Protein AF-A0A7H0F1N0-F1 (afdb_monomer_lite)

Structure (mmCIF, N/CA/C/O backbone):
data_AF-A0A7H0F1N0-F1
#
_entry.id   AF-A0A7H0F1N0-F1
#
loop_
_atom_site.group_PDB
_atom_site.id
_atom_site.type_symbol
_atom_site.label_atom_id
_atom_site.label_alt_id
_atom_site.label_comp_id
_atom_site.label_asym_id
_atom_site.label_entity_id
_atom_site.label_seq_id
_atom_site.pdbx_PDB_ins_code
_atom_site.Cartn_x
_atom_site.Cartn_y
_atom_site.Cartn_z
_atom_site.occupancy
_atom_site.B_iso_or_equiv
_atom_site.auth_seq_id
_atom_site.auth_comp_id
_atom_site.auth_asym_id
_atom_site.auth_atom_id
_atom_site.pdbx_PDB_model_num
ATOM 1 N N . MET A 1 1 ? -12.593 13.918 9.326 1.00 46.00 1 MET A N 1
ATOM 2 C CA . MET A 1 1 ? -11.662 14.029 10.467 1.00 46.00 1 MET A CA 1
ATOM 3 C C . MET A 1 1 ? -10.445 13.186 10.138 1.00 46.00 1 MET A C 1
ATOM 5 O O . MET A 1 1 ? -10.619 12.028 9.787 1.00 46.00 1 MET A O 1
ATOM 9 N N . THR A 1 2 ? -9.244 13.755 10.152 1.00 58.94 2 THR A N 1
ATOM 10 C CA . THR A 1 2 ? -7.994 13.014 9.923 1.00 58.94 2 THR A CA 1
ATOM 11 C C . THR A 1 2 ? -7.577 12.371 11.243 1.00 58.94 2 THR A C 1
ATOM 13 O O . THR A 1 2 ? -7.152 13.069 12.160 1.00 58.94 2 THR A O 1
ATOM 16 N N . HIS A 1 3 ? -7.767 11.057 11.384 1.00 74.81 3 HIS A N 1
ATOM 17 C CA . HIS A 1 3 ? -7.286 10.328 12.561 1.00 74.81 3 HIS A CA 1
ATOM 18 C C . HIS A 1 3 ? -5.766 10.130 12.488 1.00 74.81 3 HIS A C 1
ATOM 20 O O . HIS A 1 3 ? -5.192 10.091 11.398 1.00 74.81 3 HIS A O 1
ATOM 26 N N . SER A 1 4 ? -5.115 10.003 13.646 1.00 84.44 4 SER A N 1
ATOM 27 C CA . SER A 1 4 ? -3.678 9.733 13.710 1.00 84.44 4 SER A CA 1
ATOM 28 C C . SER A 1 4 ? -3.353 8.317 13.223 1.00 84.44 4 SER A C 1
ATOM 30 O O . SER A 1 4 ? -4.147 7.388 13.364 1.00 84.44 4 SER A O 1
ATOM 32 N N . THR A 1 5 ? -2.153 8.120 12.685 1.00 86.00 5 THR A N 1
ATOM 33 C CA . THR A 1 5 ? -1.690 6.812 12.196 1.00 86.00 5 THR A CA 1
ATOM 34 C C . THR A 1 5 ? -1.680 5.751 13.311 1.00 86.00 5 THR A C 1
ATOM 36 O O . THR A 1 5 ? -2.073 4.608 13.086 1.00 86.00 5 THR A O 1
ATOM 39 N N . GLU A 1 6 ? -1.360 6.139 14.552 1.00 89.25 6 GLU A N 1
ATOM 40 C CA . GLU A 1 6 ? -1.408 5.259 15.736 1.00 89.25 6 GLU A CA 1
ATOM 41 C C . GLU A 1 6 ? -2.823 4.748 16.067 1.00 89.25 6 GLU A C 1
ATOM 43 O O . GLU A 1 6 ? -2.995 3.612 16.520 1.00 89.25 6 GLU A O 1
ATOM 48 N N . TYR A 1 7 ? -3.858 5.546 15.791 1.00 92.50 7 TYR A N 1
ATOM 49 C CA . TYR A 1 7 ? -5.246 5.111 15.951 1.00 92.50 7 TYR A CA 1
ATOM 50 C C . TYR A 1 7 ? -5.580 3.961 14.990 1.00 92.50 7 TYR A C 1
ATOM 52 O O . TYR A 1 7 ? -6.119 2.934 15.406 1.00 92.50 7 TYR A O 1
ATOM 60 N N . TYR A 1 8 ? -5.184 4.078 13.720 1.00 93.44 8 TYR A N 1
ATOM 61 C CA . TYR A 1 8 ? -5.388 3.013 12.737 1.00 93.44 8 TYR A CA 1
ATOM 62 C C . TYR A 1 8 ? -4.565 1.761 13.048 1.00 93.44 8 TYR A C 1
ATOM 64 O O . TYR A 1 8 ? -5.081 0.651 12.933 1.00 93.44 8 TYR A O 1
ATOM 72 N N . LYS A 1 9 ? -3.328 1.922 13.529 1.00 94.62 9 LYS A N 1
ATOM 73 C CA . LYS A 1 9 ? -2.482 0.811 13.990 1.00 94.6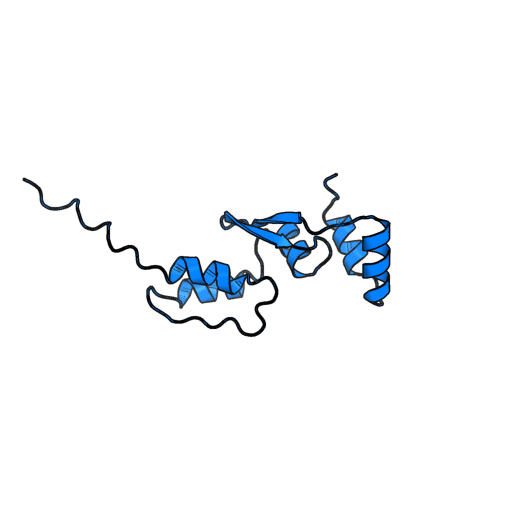2 9 LYS A CA 1
ATOM 74 C C . LYS A 1 9 ? -3.145 0.004 15.104 1.00 94.62 9 LYS A C 1
ATOM 76 O O . LYS A 1 9 ? -3.139 -1.225 15.070 1.00 94.62 9 LYS A O 1
ATOM 81 N N . THR A 1 10 ? -3.743 0.701 16.070 1.00 94.50 10 THR A N 1
ATOM 82 C CA . THR A 1 10 ? -4.443 0.081 17.202 1.00 94.50 10 THR A CA 1
ATOM 83 C C . THR A 1 10 ? -5.666 -0.705 16.737 1.00 94.50 10 THR A C 1
ATOM 85 O O . THR A 1 10 ? -5.913 -1.804 17.214 1.00 94.50 10 THR A O 1
ATOM 88 N N . LEU A 1 11 ? -6.423 -0.186 15.769 1.00 94.56 11 LEU A N 1
ATOM 89 C CA . LEU A 1 11 ? -7.559 -0.918 15.205 1.00 94.56 11 LEU A CA 1
ATOM 90 C C . LEU A 1 11 ? -7.122 -2.123 14.356 1.00 94.56 11 LEU A C 1
ATOM 92 O O . LEU A 1 11 ? -7.792 -3.155 14.366 1.00 94.56 11 LEU A O 1
ATOM 96 N N . LEU A 1 12 ? -5.997 -2.011 13.643 1.00 94.75 12 LEU A N 1
ATOM 97 C CA . LEU A 1 12 ? -5.438 -3.080 12.811 1.00 94.75 12 LEU A CA 1
ATOM 98 C C . LEU A 1 12 ? -4.906 -4.257 13.648 1.00 94.75 12 LEU A C 1
ATOM 100 O O . LEU A 1 12 ? -4.909 -5.396 13.179 1.00 94.75 12 LEU A O 1
ATOM 104 N N . SER A 1 13 ? -4.467 -4.000 14.884 1.00 95.62 13 SER A N 1
ATOM 105 C CA . SER A 1 13 ? -3.954 -5.032 15.791 1.00 95.62 13 SER A CA 1
ATOM 106 C C . SER A 1 13 ? -5.051 -5.861 16.470 1.00 95.62 13 SER A C 1
ATOM 108 O O . SER A 1 13 ? -4.743 -6.900 17.056 1.00 95.62 13 SER A O 1
ATOM 110 N N . ILE A 1 14 ? -6.325 -5.460 16.363 1.00 95.88 14 ILE A N 1
ATOM 111 C CA . ILE A 1 14 ? -7.452 -6.177 16.970 1.00 95.88 14 ILE A CA 1
ATOM 112 C C . ILE A 1 14 ? -7.589 -7.569 16.354 1.00 95.88 14 ILE A C 1
ATOM 114 O O . ILE A 1 14 ? -7.750 -7.739 15.141 1.00 95.88 14 ILE A O 1
ATOM 118 N N . ARG A 1 15 ? -7.584 -8.582 17.223 1.00 93.25 15 ARG A N 1
ATOM 119 C CA . ARG A 1 15 ? -7.852 -9.978 16.874 1.00 93.25 15 ARG A CA 1
ATOM 120 C C . ARG A 1 15 ? -9.029 -10.504 17.708 1.00 93.25 15 ARG A C 1
ATOM 122 O O . ARG A 1 15 ? -9.087 -10.203 18.898 1.00 93.25 15 ARG A O 1
ATOM 129 N N . PRO A 1 16 ? -9.953 -11.282 17.113 1.00 95.12 16 PRO A N 1
ATOM 130 C CA . PRO A 1 16 ? -9.952 -11.751 15.722 1.00 95.12 16 PRO A CA 1
ATOM 131 C C . PRO A 1 16 ? -10.281 -10.622 14.721 1.00 95.12 16 PRO A C 1
ATOM 133 O O . PRO A 1 16 ? -10.895 -9.621 15.082 1.00 95.12 16 PRO A O 1
ATOM 136 N N . ALA A 1 17 ? -9.851 -10.753 13.459 1.00 92.12 17 ALA A N 1
ATOM 137 C CA . ALA A 1 17 ? -9.930 -9.670 12.461 1.00 92.12 17 ALA A CA 1
ATOM 138 C C . ALA A 1 17 ? -11.369 -9.169 12.207 1.00 92.12 17 ALA A C 1
ATOM 140 O O . ALA A 1 17 ? -11.591 -8.003 11.882 1.00 92.12 17 ALA A O 1
ATOM 141 N N . GLN A 1 18 ? -12.353 -10.045 12.403 1.00 95.00 18 GLN A N 1
ATOM 142 C CA . GLN A 1 18 ? -13.780 -9.759 12.305 1.00 95.00 18 GLN A CA 1
ATOM 143 C C . GLN A 1 18 ? -14.220 -8.713 13.336 1.00 95.00 18 GLN A C 1
ATOM 145 O O . GLN A 1 18 ? -15.007 -7.829 13.005 1.00 95.00 18 GLN A O 1
ATOM 150 N N . LEU A 1 19 ? -13.677 -8.768 14.559 1.00 94.88 19 LEU A N 1
ATOM 151 C CA . LEU A 1 19 ? -13.957 -7.775 15.596 1.00 94.88 19 LEU A CA 1
ATOM 152 C C . LEU A 1 19 ? -13.407 -6.403 15.192 1.00 94.88 19 LEU A C 1
ATOM 154 O O . LEU A 1 19 ? -14.113 -5.404 15.302 1.00 94.88 19 LEU A O 1
ATOM 158 N N . GLY A 1 20 ? -12.190 -6.365 14.642 1.00 93.50 20 GLY A N 1
ATOM 159 C CA . GLY A 1 20 ? -11.625 -5.145 14.064 1.00 93.50 20 GLY A CA 1
ATOM 160 C C . GLY A 1 20 ? -12.522 -4.577 12.961 1.00 93.50 20 GLY A C 1
ATOM 161 O O . GLY A 1 20 ? -12.858 -3.398 12.984 1.00 93.50 20 GLY A O 1
ATOM 162 N N . SER A 1 21 ? -12.998 -5.417 12.036 1.00 92.69 21 SER A N 1
ATOM 163 C CA . SER A 1 21 ? -13.930 -4.998 10.978 1.00 92.69 21 SER A CA 1
ATOM 164 C C . SER A 1 21 ? -15.251 -4.446 11.521 1.00 92.69 21 SER A C 1
ATOM 166 O O . SER A 1 21 ? -15.704 -3.400 11.055 1.00 92.69 21 SER A O 1
ATOM 168 N N . PHE A 1 22 ? -15.835 -5.088 12.533 1.00 95.81 22 PHE A N 1
ATOM 169 C CA . PHE A 1 22 ? -17.046 -4.600 13.188 1.00 95.81 22 PHE A CA 1
ATOM 170 C C . PHE A 1 22 ? -16.832 -3.221 13.825 1.00 95.81 22 PHE A C 1
ATOM 172 O O . PHE A 1 22 ? -17.599 -2.296 13.565 1.00 95.81 22 PHE A O 1
ATOM 179 N N . ILE A 1 23 ? -15.756 -3.057 14.598 1.00 95.12 23 ILE A N 1
ATOM 180 C CA . ILE A 1 23 ? -15.429 -1.792 15.266 1.00 95.12 23 ILE A CA 1
ATOM 181 C C . ILE A 1 23 ? -15.201 -0.678 14.238 1.00 95.12 23 ILE A C 1
ATOM 183 O O . ILE A 1 23 ? -15.739 0.415 14.400 1.00 95.12 23 ILE A O 1
ATOM 187 N N . LYS A 1 24 ? -14.489 -0.952 13.136 1.00 94.06 24 LYS A N 1
ATOM 188 C CA . LYS A 1 24 ? -14.331 0.008 12.029 1.00 94.06 24 LYS A CA 1
ATOM 189 C C . LYS A 1 24 ? -15.671 0.486 11.476 1.00 94.06 24 LYS A C 1
ATOM 191 O O . LYS A 1 24 ? -15.832 1.681 11.240 1.00 94.06 24 LYS A O 1
ATOM 196 N N . ASN A 1 25 ? -16.624 -0.430 11.295 1.00 93.25 25 ASN A N 1
ATOM 197 C CA . ASN A 1 25 ? -17.957 -0.097 10.793 1.00 93.25 25 ASN A CA 1
ATOM 198 C C . ASN A 1 25 ? -18.732 0.784 11.781 1.00 93.25 25 ASN A C 1
ATOM 200 O O . ASN A 1 25 ? -19.343 1.765 11.360 1.00 93.25 25 ASN A O 1
ATOM 204 N N . VAL A 1 26 ? -18.669 0.476 13.083 1.00 96.44 26 VAL A N 1
ATOM 205 C CA . VAL A 1 26 ? -19.283 1.292 14.148 1.00 96.44 26 VAL A CA 1
ATOM 206 C C . VAL A 1 26 ? -18.677 2.697 14.182 1.00 96.44 26 VAL A C 1
ATOM 208 O O . VAL A 1 26 ? -19.405 3.680 14.277 1.00 96.44 26 VAL A O 1
ATOM 211 N N . LEU A 1 27 ? -17.355 2.799 14.037 1.00 94.75 27 LEU A N 1
ATOM 212 C CA . LEU A 1 27 ? -16.616 4.066 14.002 1.00 94.75 27 LEU A CA 1
ATOM 213 C C . LEU A 1 27 ? -16.714 4.786 12.647 1.00 94.75 27 LEU A C 1
ATOM 215 O O . LEU A 1 27 ? -16.100 5.833 12.466 1.00 94.75 27 LEU A O 1
ATOM 219 N N . GLN A 1 28 ? -17.476 4.234 11.696 1.00 94.88 28 GLN A N 1
ATOM 220 C CA . GLN A 1 28 ? -17.671 4.769 10.348 1.00 94.88 28 GLN A CA 1
ATOM 221 C C . GLN A 1 28 ? -16.364 5.036 9.589 1.00 94.88 28 GLN A C 1
ATOM 223 O O . GLN A 1 28 ? -16.299 5.924 8.737 1.00 94.88 28 GLN A O 1
ATOM 228 N N . ILE A 1 29 ? -15.325 4.243 9.851 1.00 94.81 29 ILE A N 1
ATOM 229 C CA . ILE A 1 29 ? -14.066 4.332 9.117 1.00 94.81 29 ILE A CA 1
ATOM 230 C C . ILE A 1 29 ? -14.303 3.791 7.709 1.00 94.81 29 ILE A C 1
ATOM 232 O O . ILE A 1 29 ? -14.690 2.637 7.51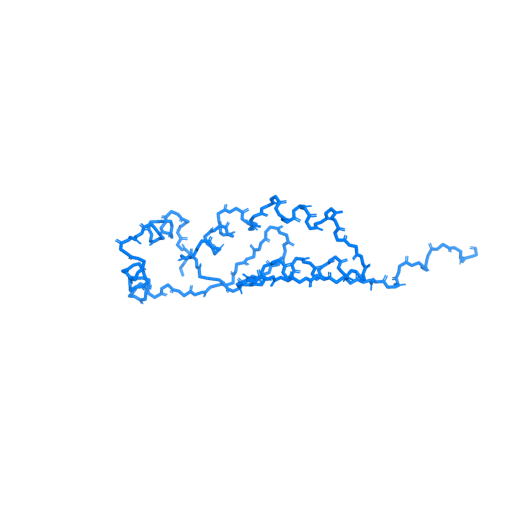8 1.00 94.81 29 ILE A O 1
ATOM 236 N N . ARG A 1 30 ? -14.099 4.650 6.712 1.00 94.81 30 ARG A N 1
ATOM 237 C CA . ARG A 1 30 ? -14.278 4.328 5.294 1.00 94.81 30 ARG A CA 1
ATOM 238 C C . ARG A 1 30 ? -12.932 4.294 4.586 1.00 94.81 30 ARG A C 1
ATOM 240 O O . ARG A 1 30 ? -11.943 4.848 5.063 1.00 94.81 30 ARG A O 1
ATOM 247 N N . ARG A 1 31 ? -12.926 3.671 3.406 1.00 95.81 31 ARG A N 1
ATOM 248 C CA . ARG A 1 31 ? -11.829 3.835 2.451 1.00 95.81 31 ARG A CA 1
ATOM 249 C C . ARG A 1 31 ? -11.688 5.313 2.092 1.00 95.81 31 ARG A C 1
ATOM 251 O O . ARG A 1 31 ? -12.681 6.037 2.023 1.00 95.81 31 ARG A O 1
ATOM 258 N N . GLN A 1 32 ? -10.459 5.737 1.852 1.00 95.44 32 GLN A N 1
ATOM 259 C CA . GLN A 1 32 ? -10.118 7.112 1.517 1.00 95.44 32 GLN A CA 1
ATOM 260 C C . GLN A 1 32 ? -9.062 7.142 0.414 1.00 95.44 32 GLN A C 1
ATOM 262 O O . GLN A 1 32 ? -8.366 6.152 0.182 1.00 95.44 32 GLN A O 1
ATOM 267 N N . ASN A 1 33 ? -8.956 8.282 -0.264 1.00 97.25 33 ASN A N 1
ATOM 268 C CA . ASN A 1 33 ? -7.896 8.522 -1.233 1.00 97.25 33 ASN A CA 1
ATOM 269 C C . ASN A 1 33 ? -6.595 8.811 -0.484 1.00 97.25 33 ASN A C 1
ATOM 271 O O . ASN A 1 33 ? -6.521 9.773 0.280 1.00 97.25 33 ASN A O 1
ATOM 275 N N . ILE A 1 34 ? -5.586 7.974 -0.699 1.00 96.50 34 ILE A N 1
ATOM 276 C CA . ILE A 1 34 ? -4.260 8.111 -0.104 1.00 96.50 34 ILE A CA 1
ATOM 277 C C . ILE A 1 34 ? -3.278 8.386 -1.234 1.00 96.50 34 ILE A C 1
ATOM 279 O O . ILE A 1 34 ? -3.154 7.588 -2.166 1.00 96.50 34 ILE A O 1
ATOM 283 N N . VAL A 1 35 ? -2.606 9.532 -1.155 1.00 96.19 35 VAL A N 1
ATOM 284 C CA . VAL A 1 35 ? -1.561 9.920 -2.102 1.00 96.19 35 VAL A CA 1
ATOM 285 C C . VAL A 1 35 ? -0.244 9.313 -1.637 1.00 96.19 35 VAL A C 1
ATOM 287 O O . VAL A 1 35 ? 0.157 9.478 -0.487 1.00 96.19 35 VAL A O 1
ATOM 290 N N . THR A 1 36 ? 0.411 8.596 -2.536 1.00 95.12 36 THR A N 1
ATOM 291 C CA . THR A 1 36 ? 1.723 7.988 -2.306 1.00 95.12 36 THR A CA 1
ATOM 292 C C . THR A 1 36 ? 2.842 9.003 -2.527 1.00 95.12 36 THR A C 1
ATOM 294 O O . THR A 1 36 ? 2.676 9.979 -3.258 1.00 95.12 36 THR A O 1
ATOM 297 N N . SER A 1 37 ? 4.018 8.750 -1.956 1.00 93.12 37 SER A N 1
ATOM 298 C CA . SER A 1 37 ? 5.218 9.581 -2.135 1.00 93.12 37 SER A CA 1
ATOM 299 C C . SER A 1 37 ? 5.711 9.634 -3.586 1.00 93.12 37 SER A C 1
ATOM 301 O O . SER A 1 37 ? 6.427 10.556 -3.963 1.00 93.12 37 SER A O 1
ATOM 303 N N . ILE A 1 38 ? 5.288 8.673 -4.407 1.00 89.06 38 ILE A N 1
ATOM 304 C CA . ILE A 1 38 ? 5.582 8.570 -5.842 1.00 89.06 38 ILE A CA 1
ATOM 305 C C . ILE A 1 38 ? 4.465 9.149 -6.731 1.00 89.06 38 ILE A C 1
ATOM 307 O O . ILE A 1 38 ? 4.506 8.993 -7.946 1.00 89.06 38 ILE A O 1
ATOM 311 N N . GLY A 1 39 ? 3.475 9.833 -6.147 1.00 91.62 39 GLY A N 1
ATOM 312 C CA . GLY A 1 39 ? 2.493 10.646 -6.875 1.00 91.62 39 GLY A CA 1
ATOM 313 C C . GLY A 1 39 ? 1.213 9.928 -7.315 1.00 91.62 39 GLY A C 1
ATOM 314 O O . GLY A 1 39 ? 0.294 10.580 -7.807 1.00 91.62 39 GLY A O 1
ATOM 315 N N . TYR A 1 40 ? 1.094 8.615 -7.103 1.00 94.50 40 TYR A N 1
ATOM 316 C CA . TYR A 1 40 ? -0.145 7.874 -7.376 1.00 94.50 40 TYR A CA 1
ATOM 317 C C . TYR A 1 40 ? -1.139 7.987 -6.224 1.00 94.50 40 TYR A C 1
ATOM 319 O O . TYR A 1 40 ? -0.741 8.084 -5.062 1.00 94.50 40 TYR A O 1
ATOM 327 N N . THR A 1 41 ? -2.432 7.924 -6.543 1.00 96.69 41 THR A N 1
ATOM 328 C CA . THR A 1 41 ? -3.520 7.939 -5.557 1.00 96.69 41 THR A CA 1
ATOM 329 C C . THR A 1 41 ? -4.223 6.590 -5.525 1.00 96.69 41 THR A C 1
ATOM 331 O O . THR A 1 41 ? -4.656 6.098 -6.564 1.00 96.69 41 THR A O 1
ATOM 334 N N . PHE A 1 42 ? -4.386 6.024 -4.329 1.00 97.06 42 PHE A N 1
ATOM 335 C CA . PHE A 1 42 ? -5.093 4.761 -4.116 1.00 97.06 42 PHE A CA 1
ATOM 336 C C . PHE A 1 42 ? -6.306 4.950 -3.213 1.00 97.06 42 PHE A C 1
ATOM 338 O O . PHE A 1 42 ? -6.240 5.650 -2.204 1.00 97.06 42 PHE A O 1
ATOM 345 N N . PHE A 1 43 ? -7.409 4.280 -3.550 1.00 97.06 43 PHE A N 1
ATOM 346 C CA . PHE A 1 43 ? -8.600 4.236 -2.708 1.00 97.06 43 PHE A CA 1
ATOM 347 C C . PHE A 1 43 ? -8.522 3.039 -1.757 1.00 97.06 43 PHE A C 1
ATOM 349 O O . PHE A 1 43 ? -8.869 1.911 -2.116 1.00 97.06 43 PHE A O 1
ATOM 356 N N . ALA A 1 44 ? -8.056 3.262 -0.532 1.00 96.56 44 ALA A N 1
ATOM 357 C CA . ALA A 1 44 ? -7.709 2.187 0.395 1.00 96.56 44 ALA A CA 1
ATOM 358 C C . ALA A 1 44 ? -8.319 2.374 1.783 1.00 96.56 44 ALA A C 1
ATOM 360 O O . ALA A 1 44 ? -8.646 3.484 2.202 1.00 96.56 44 ALA A O 1
ATOM 361 N N . ASP A 1 45 ? -8.501 1.255 2.483 1.00 95.56 45 ASP A N 1
ATOM 362 C CA . ASP A 1 45 ? -8.948 1.244 3.874 1.00 95.56 45 ASP A CA 1
ATOM 363 C C . ASP A 1 45 ? -7.767 1.646 4.773 1.00 95.56 45 ASP A C 1
ATOM 365 O O . ASP A 1 45 ? -6.760 0.931 4.773 1.00 95.56 45 ASP A O 1
ATOM 369 N N . PRO A 1 46 ? -7.854 2.747 5.542 1.00 95.38 46 PRO A N 1
ATOM 370 C CA . PRO A 1 46 ? -6.767 3.185 6.420 1.00 95.38 46 PRO A CA 1
ATOM 371 C C . PRO A 1 46 ? -6.407 2.159 7.507 1.00 95.38 46 PRO A C 1
ATOM 373 O O . PRO A 1 46 ? -5.324 2.223 8.078 1.00 95.38 46 PRO A O 1
ATOM 376 N N . VAL A 1 47 ? -7.291 1.195 7.777 1.00 95.56 47 VAL A N 1
ATOM 377 C CA . VAL A 1 47 ? -7.094 0.083 8.715 1.00 95.56 47 VAL A CA 1
ATOM 378 C C . VAL A 1 47 ? -7.066 -1.247 7.947 1.00 95.56 47 VAL A C 1
ATOM 380 O O . VAL A 1 47 ? -7.716 -2.243 8.288 1.00 95.56 47 VAL A O 1
ATOM 383 N N . SER A 1 48 ? -6.314 -1.243 6.855 1.00 94.75 48 SER A N 1
ATOM 384 C CA . SER A 1 48 ? -5.773 -2.421 6.180 1.00 94.75 48 SER A CA 1
ATOM 385 C C . SER A 1 48 ? -4.251 -2.334 6.228 1.00 94.75 48 SER A C 1
ATOM 387 O O . SER A 1 48 ? -3.719 -1.241 6.405 1.00 94.75 48 SER A O 1
ATOM 389 N N . VAL A 1 49 ? -3.540 -3.453 6.054 1.00 94.31 49 VAL A N 1
ATOM 390 C CA . VAL A 1 49 ? -2.066 -3.423 5.974 1.00 94.31 49 VAL A CA 1
ATOM 391 C C . VAL A 1 49 ? -1.623 -2.459 4.871 1.00 94.31 49 VAL A C 1
ATOM 393 O O . VAL A 1 49 ? -0.822 -1.572 5.129 1.00 94.31 49 VAL A O 1
ATOM 396 N N . PHE A 1 50 ? -2.231 -2.561 3.686 1.00 96.31 50 PHE A N 1
ATOM 397 C CA . PHE A 1 50 ? -1.943 -1.692 2.548 1.00 96.31 50 PHE A CA 1
ATOM 398 C C . PHE A 1 50 ? -2.169 -0.205 2.858 1.00 96.31 50 PHE A C 1
ATOM 400 O O . PHE A 1 50 ? -1.242 0.599 2.774 1.00 96.31 50 PHE A O 1
ATOM 407 N N . GLY A 1 51 ? -3.386 0.175 3.257 1.00 96.19 51 GLY A N 1
ATOM 408 C CA . GLY A 1 51 ? -3.713 1.580 3.508 1.00 96.19 51 GLY A CA 1
ATOM 409 C C . GLY A 1 51 ? -2.963 2.170 4.702 1.00 96.19 51 GLY A C 1
ATOM 410 O O . GLY A 1 51 ? -2.561 3.330 4.642 1.00 96.19 51 GLY A O 1
ATOM 411 N N . TYR A 1 52 ? -2.713 1.380 5.752 1.00 96.12 52 TYR A N 1
ATOM 412 C CA . TYR A 1 52 ? -1.887 1.803 6.881 1.00 96.12 52 TYR A CA 1
ATOM 413 C C . TYR A 1 52 ? -0.449 2.085 6.438 1.00 96.12 52 TYR A C 1
ATOM 415 O O . TYR A 1 52 ? 0.051 3.174 6.703 1.00 96.12 52 TYR A O 1
ATOM 423 N N . THR A 1 53 ? 0.181 1.152 5.714 1.00 95.75 53 THR A N 1
ATOM 424 C CA . THR A 1 53 ? 1.546 1.323 5.198 1.00 95.75 53 THR A CA 1
ATOM 425 C C . THR A 1 53 ? 1.648 2.546 4.290 1.00 95.75 53 THR A C 1
ATOM 427 O O . THR A 1 53 ? 2.580 3.333 4.429 1.00 95.75 53 THR A O 1
ATOM 430 N N . LEU A 1 54 ? 0.664 2.786 3.416 1.00 96.00 54 LEU A N 1
ATOM 431 C CA . LEU A 1 54 ? 0.654 3.997 2.594 1.00 96.00 54 LEU A CA 1
ATOM 432 C C . LEU A 1 54 ? 0.555 5.284 3.425 1.00 96.00 54 LEU A C 1
ATOM 434 O O . LEU A 1 54 ? 1.215 6.263 3.093 1.00 96.00 54 LEU A O 1
ATOM 438 N N . LEU A 1 55 ? -0.233 5.302 4.503 1.00 95.56 55 LEU A N 1
ATOM 439 C CA . LEU A 1 55 ? -0.329 6.469 5.390 1.00 95.56 55 LEU A CA 1
ATOM 440 C C . LEU A 1 55 ? 0.932 6.687 6.228 1.00 95.56 55 LEU A C 1
ATOM 442 O O . LEU A 1 55 ? 1.252 7.831 6.541 1.00 95.56 55 LEU A O 1
ATOM 446 N N . SER A 1 56 ? 1.613 5.614 6.635 1.00 94.88 56 SER A N 1
ATOM 447 C CA . SER A 1 56 ? 2.789 5.697 7.504 1.00 94.88 56 SER A CA 1
ATOM 448 C C . SER A 1 56 ? 4.089 5.928 6.740 1.00 94.88 56 SER A C 1
ATOM 450 O O . SER A 1 56 ? 4.948 6.665 7.213 1.00 94.88 56 SER A O 1
ATOM 452 N N . GLU A 1 57 ? 4.246 5.297 5.579 1.00 94.88 57 GLU A N 1
ATOM 453 C CA . GLU A 1 57 ? 5.506 5.254 4.824 1.00 94.88 57 GLU A CA 1
ATOM 454 C C . GLU A 1 57 ? 5.408 5.964 3.466 1.00 94.88 57 GLU A C 1
ATOM 456 O O . GLU A 1 57 ? 6.424 6.241 2.831 1.00 94.88 57 GLU A O 1
ATOM 461 N N . GLY A 1 58 ? 4.196 6.262 2.990 1.00 95.19 58 GLY A N 1
ATOM 462 C CA . GLY A 1 58 ? 3.964 6.878 1.681 1.00 95.19 58 GLY A CA 1
ATOM 463 C C . GLY A 1 58 ? 4.160 5.931 0.495 1.00 95.19 58 GLY A C 1
ATOM 464 O O . GLY A 1 58 ? 3.830 6.292 -0.631 1.00 95.19 58 GLY A O 1
ATOM 465 N N . ILE A 1 59 ? 4.672 4.722 0.710 1.00 95.62 59 ILE A N 1
ATOM 466 C CA . ILE A 1 59 ? 4.986 3.747 -0.334 1.00 95.62 59 ILE A CA 1
ATOM 467 C C . ILE A 1 59 ? 4.684 2.341 0.184 1.00 95.62 59 ILE A C 1
ATOM 469 O O . ILE A 1 59 ? 4.877 2.071 1.365 1.00 95.62 59 ILE A O 1
ATOM 473 N N . TYR A 1 60 ? 4.200 1.449 -0.679 1.00 95.81 60 TYR A N 1
ATOM 474 C CA . TYR A 1 60 ? 3.959 0.055 -0.318 1.00 95.81 60 TYR A CA 1
ATOM 475 C C . TYR A 1 60 ? 5.116 -0.798 -0.838 1.00 95.81 60 TYR A C 1
ATOM 477 O O . TYR A 1 60 ? 5.503 -0.669 -1.997 1.00 95.81 60 TYR A O 1
ATOM 485 N N . GLU A 1 61 ? 5.702 -1.620 0.036 1.00 94.06 61 GLU A N 1
ATOM 486 C CA . GLU A 1 61 ? 6.820 -2.520 -0.290 1.00 94.06 61 GLU A CA 1
ATOM 487 C C . GLU A 1 61 ? 7.914 -1.858 -1.155 1.00 94.06 61 GLU A C 1
ATOM 489 O O . GLU A 1 61 ? 8.136 -2.194 -2.323 1.00 94.06 61 GLU A O 1
ATOM 494 N N . SER A 1 62 ? 8.618 -0.885 -0.571 1.00 93.75 62 SER A N 1
ATOM 495 C CA . SER A 1 62 ? 9.623 -0.060 -1.261 1.00 93.75 62 SER A CA 1
ATOM 496 C C . SER A 1 62 ? 10.686 -0.872 -2.017 1.00 93.75 62 SER A C 1
ATOM 498 O O . SER A 1 62 ? 11.057 -0.514 -3.136 1.00 93.75 62 SER A O 1
ATOM 500 N N . SER A 1 63 ? 11.138 -1.994 -1.451 1.00 94.56 63 SER A N 1
ATOM 501 C CA . SER A 1 63 ? 12.103 -2.898 -2.089 1.00 94.56 63 SER A CA 1
ATOM 502 C C . SER A 1 63 ? 11.566 -3.520 -3.380 1.00 94.56 63 SER A C 1
ATOM 504 O O . SER A 1 63 ? 12.283 -3.553 -4.380 1.00 94.56 63 SER A O 1
ATOM 506 N N . MET A 1 64 ? 10.306 -3.969 -3.388 1.00 93.75 64 MET A N 1
ATOM 507 C CA . MET A 1 64 ? 9.672 -4.531 -4.584 1.00 93.75 64 MET A CA 1
ATOM 508 C C . MET A 1 64 ? 9.443 -3.444 -5.635 1.00 93.75 64 MET A C 1
ATOM 510 O O . MET A 1 64 ? 9.773 -3.625 -6.805 1.00 93.75 64 MET A O 1
ATOM 514 N N . THR A 1 65 ? 8.984 -2.265 -5.209 1.00 93.12 65 THR A N 1
ATOM 515 C CA . THR A 1 65 ? 8.835 -1.098 -6.090 1.00 93.12 65 THR A CA 1
ATOM 516 C C . THR A 1 65 ? 10.150 -0.749 -6.796 1.00 93.12 65 THR A C 1
ATOM 518 O O . THR A 1 65 ? 10.172 -0.520 -8.006 1.00 93.12 65 THR A O 1
ATOM 521 N N . ARG A 1 66 ? 11.272 -0.779 -6.067 1.00 93.50 66 ARG A N 1
ATOM 522 C CA . ARG A 1 66 ? 12.607 -0.535 -6.629 1.00 93.50 66 ARG A CA 1
ATOM 523 C C . ARG A 1 66 ? 13.059 -1.636 -7.589 1.00 93.50 66 ARG A C 1
ATOM 525 O O . ARG A 1 66 ? 13.735 -1.348 -8.579 1.00 93.50 66 ARG A O 1
ATOM 532 N N . LEU A 1 67 ? 12.696 -2.887 -7.314 1.00 95.00 67 LEU A N 1
ATOM 533 C CA . LEU A 1 67 ? 12.982 -4.002 -8.212 1.00 95.00 67 LEU A CA 1
ATOM 534 C C . LEU A 1 67 ? 12.267 -3.809 -9.556 1.00 95.00 67 LEU A C 1
ATOM 536 O O . LEU A 1 67 ? 12.919 -3.871 -10.597 1.00 95.00 67 LEU A O 1
ATOM 540 N N . LEU A 1 68 ? 10.971 -3.481 -9.536 1.00 93.62 68 LEU A N 1
ATOM 541 C CA . LEU A 1 68 ? 10.198 -3.203 -10.751 1.00 93.62 68 LEU A CA 1
ATOM 542 C C . LEU A 1 68 ? 10.785 -2.031 -11.545 1.00 93.62 68 LEU A C 1
ATOM 544 O O . LEU A 1 68 ? 10.980 -2.162 -12.749 1.00 93.62 68 LEU A O 1
ATOM 548 N N . GLN A 1 69 ? 11.159 -0.937 -10.873 1.00 90.75 69 GLN A N 1
ATOM 549 C CA . GLN A 1 69 ? 11.850 0.206 -11.491 1.00 90.75 69 GLN A CA 1
ATOM 550 C C . GLN A 1 69 ? 13.153 -0.186 -12.198 1.00 90.75 69 GLN A C 1
ATOM 552 O O . GLN A 1 69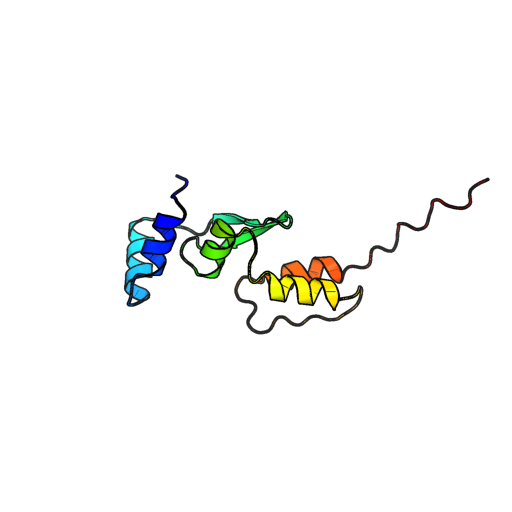 ? 13.519 0.391 -13.220 1.00 90.75 69 GLN A O 1
ATOM 557 N N . THR A 1 70 ? 13.882 -1.152 -11.642 1.00 94.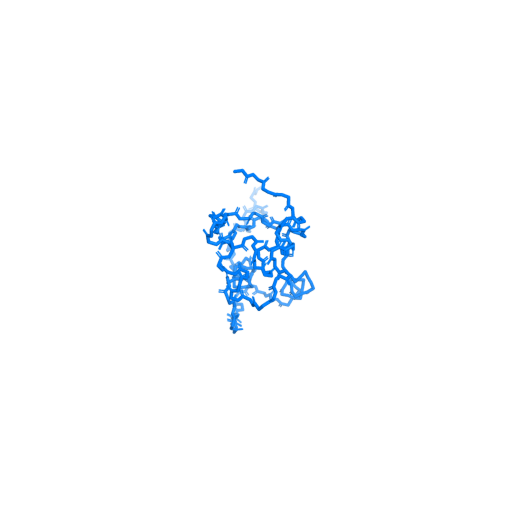31 70 THR A N 1
ATOM 558 C CA . THR A 1 70 ? 15.182 -1.565 -12.177 1.00 94.31 70 THR A CA 1
ATOM 559 C C . THR A 1 70 ? 15.023 -2.511 -13.366 1.00 94.31 70 THR A C 1
ATOM 561 O O . THR A 1 70 ? 15.795 -2.416 -14.326 1.00 94.31 70 THR A O 1
ATOM 564 N N . LEU A 1 71 ? 14.034 -3.408 -13.304 1.00 95.31 71 LEU A N 1
ATOM 565 C CA . LEU A 1 71 ? 13.856 -4.498 -14.261 1.00 95.31 71 LEU A CA 1
ATOM 566 C C . LEU A 1 71 ? 12.945 -4.147 -15.436 1.00 95.31 71 LEU A C 1
ATOM 568 O O . LEU A 1 71 ? 13.291 -4.503 -16.558 1.00 95.31 71 LEU A O 1
ATOM 572 N N . LEU A 1 72 ? 11.822 -3.461 -15.200 1.00 95.19 72 LEU A N 1
ATOM 573 C CA . LEU A 1 72 ? 10.853 -3.178 -16.257 1.00 95.19 72 LEU A CA 1
ATOM 574 C C . LEU A 1 72 ? 11.429 -2.210 -17.293 1.00 95.19 72 LEU A C 1
ATOM 576 O O . LEU A 1 72 ? 12.149 -1.251 -16.982 1.00 95.19 72 LEU A O 1
ATOM 580 N N . ARG A 1 73 ? 11.091 -2.476 -18.549 1.00 92.31 73 ARG A N 1
ATOM 581 C CA . ARG A 1 73 ? 11.425 -1.662 -19.711 1.00 92.31 73 ARG A CA 1
ATOM 582 C C . ARG A 1 73 ? 10.157 -1.332 -20.500 1.00 92.31 73 ARG A C 1
ATOM 584 O O . ARG A 1 73 ? 9.159 -2.049 -20.405 1.00 92.31 73 ARG A O 1
ATOM 591 N N . PRO A 1 74 ? 10.179 -0.253 -21.301 1.00 92.69 74 PRO A N 1
ATOM 592 C CA . PRO A 1 74 ? 9.090 0.027 -22.224 1.00 92.69 74 PRO A CA 1
ATOM 593 C C . PRO A 1 74 ? 8.797 -1.184 -23.115 1.00 92.69 74 PRO A C 1
ATOM 595 O O . PRO A 1 74 ? 9.726 -1.821 -23.612 1.00 92.69 74 PRO A O 1
ATOM 598 N N . ASN A 1 75 ? 7.512 -1.447 -23.354 1.00 90.31 75 ASN A N 1
ATOM 599 C CA . ASN A 1 75 ? 6.998 -2.594 -24.116 1.00 90.31 75 ASN A CA 1
ATOM 600 C C . ASN A 1 75 ? 7.139 -3.982 -23.459 1.00 90.31 75 ASN A C 1
ATOM 602 O O . ASN A 1 75 ? 6.753 -4.970 -24.087 1.00 90.31 75 ASN A O 1
ATOM 606 N N . ASP A 1 76 ? 7.622 -4.089 -22.218 1.00 94.38 76 ASP A N 1
ATOM 607 C CA . ASP A 1 76 ? 7.508 -5.349 -21.476 1.00 94.38 76 ASP A CA 1
ATOM 608 C C . ASP A 1 76 ? 6.033 -5.693 -21.192 1.00 94.38 76 ASP A C 1
ATOM 610 O O . ASP A 1 76 ? 5.142 -4.841 -21.186 1.00 94.38 76 ASP A O 1
ATOM 614 N N . SER A 1 77 ? 5.771 -6.971 -20.914 1.00 93.81 77 SER A N 1
ATOM 615 C CA . SER A 1 77 ? 4.493 -7.425 -20.359 1.00 93.81 77 SER A CA 1
ATOM 616 C C . SER A 1 77 ? 4.656 -7.719 -18.872 1.00 93.81 77 SER A C 1
ATOM 618 O O . SER A 1 77 ? 5.541 -8.478 -18.481 1.00 93.81 77 SER A O 1
ATOM 620 N N . PHE A 1 78 ? 3.787 -7.144 -18.044 1.00 95.56 78 PHE A N 1
ATOM 621 C CA . PHE A 1 78 ? 3.778 -7.351 -16.597 1.00 95.56 78 PHE A CA 1
ATOM 622 C C . PHE A 1 78 ? 2.466 -8.008 -16.157 1.00 95.56 78 PHE A C 1
ATOM 624 O O . PHE A 1 78 ? 1.390 -7.576 -16.570 1.00 95.56 78 PHE A O 1
ATOM 631 N N . LEU A 1 79 ? 2.556 -9.040 -15.312 1.00 95.88 79 LEU A N 1
ATOM 632 C CA . LEU A 1 79 ? 1.408 -9.739 -14.731 1.00 95.88 79 LEU A CA 1
ATOM 633 C C . LEU A 1 79 ? 1.459 -9.647 -13.203 1.00 95.88 79 LEU A C 1
ATOM 635 O O . LEU A 1 79 ? 2.355 -10.201 -12.570 1.00 95.88 79 LEU A O 1
ATOM 639 N N . ASP A 1 80 ? 0.461 -8.986 -12.624 1.00 95.81 80 ASP A N 1
ATOM 640 C CA . ASP A 1 80 ? 0.313 -8.788 -11.181 1.00 95.81 80 ASP A CA 1
ATOM 641 C C . ASP A 1 80 ? -0.600 -9.866 -10.576 1.00 95.81 80 ASP A C 1
ATOM 643 O O . ASP A 1 80 ? -1.827 -9.732 -10.517 1.00 95.81 80 ASP A O 1
ATOM 647 N N . VAL A 1 81 ? -0.010 -10.996 -10.186 1.00 95.75 81 VAL A N 1
ATOM 648 C CA . VAL A 1 81 ? -0.769 -12.113 -9.610 1.00 95.75 81 VAL A CA 1
ATOM 649 C C . VAL A 1 81 ? -1.119 -11.801 -8.159 1.00 95.75 81 VAL A C 1
ATOM 651 O O . VAL A 1 81 ? -0.240 -11.667 -7.314 1.00 95.75 81 VAL A O 1
ATOM 654 N N . GLY A 1 82 ? -2.418 -11.743 -7.855 1.00 92.75 82 GLY A N 1
ATOM 655 C CA . GLY A 1 82 ? -2.883 -11.421 -6.505 1.00 92.75 82 GLY A CA 1
ATOM 656 C C . GLY A 1 82 ? -2.688 -9.949 -6.136 1.00 92.75 82 GLY A C 1
ATOM 657 O O . GLY A 1 82 ? -2.583 -9.638 -4.954 1.00 92.75 82 GLY A O 1
ATOM 658 N N . GLY A 1 83 ? -2.672 -9.050 -7.126 1.00 88.88 83 G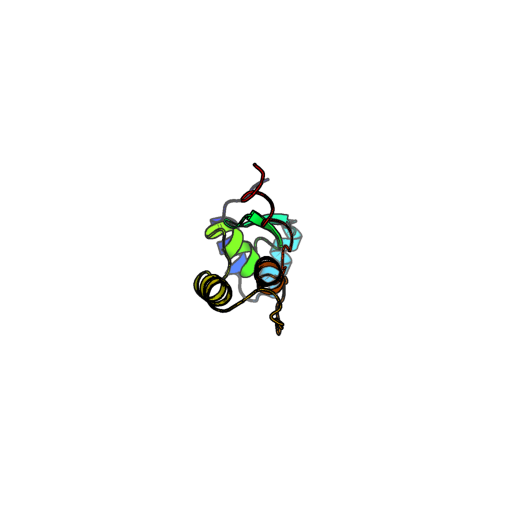LY A N 1
ATOM 659 C CA . GLY A 1 83 ? -2.351 -7.630 -6.952 1.00 88.88 83 GLY A CA 1
ATOM 660 C C . GLY A 1 83 ? -3.241 -6.827 -5.997 1.00 88.88 83 GLY A C 1
ATOM 661 O O . GLY A 1 83 ? -2.943 -5.664 -5.744 1.00 88.88 83 GLY A O 1
ATOM 662 N N . ASN A 1 84 ? -4.310 -7.418 -5.449 1.00 92.62 84 ASN A N 1
ATOM 663 C CA . ASN A 1 84 ? -5.229 -6.817 -4.476 1.00 92.62 84 ASN A CA 1
ATOM 664 C C . ASN A 1 84 ? -5.693 -5.406 -4.889 1.00 92.62 84 ASN A C 1
ATOM 666 O O . ASN A 1 84 ? -6.515 -5.272 -5.791 1.00 92.62 84 ASN A O 1
ATOM 670 N N . GLU A 1 85 ? -5.177 -4.347 -4.258 1.00 94.62 85 GLU A N 1
ATOM 671 C CA . GLU A 1 85 ? -5.467 -2.945 -4.585 1.00 94.62 85 GLU A CA 1
ATOM 672 C C . GLU A 1 85 ? -4.824 -2.448 -5.896 1.00 94.62 85 GLU A C 1
ATOM 674 O O . GLU A 1 85 ? -4.943 -1.270 -6.234 1.00 94.62 85 GLU A O 1
ATOM 679 N N . GLY A 1 86 ? -4.157 -3.332 -6.640 1.00 95.38 86 GLY A N 1
ATOM 680 C CA . GLY A 1 86 ? -3.541 -3.055 -7.935 1.00 95.38 86 GLY A CA 1
ATOM 681 C C . GLY A 1 86 ? -2.298 -2.177 -7.834 1.00 95.38 86 GLY A C 1
ATOM 682 O O . GLY A 1 86 ? -1.952 -1.501 -8.802 1.00 95.38 86 GLY A O 1
ATOM 683 N N . TYR A 1 87 ? -1.640 -2.147 -6.670 1.00 96.31 87 TYR A N 1
ATOM 684 C CA . TYR A 1 87 ? -0.500 -1.266 -6.419 1.00 96.31 87 TYR A CA 1
ATOM 685 C C . TYR A 1 87 ? 0.602 -1.457 -7.459 1.00 96.31 87 TYR A C 1
ATOM 687 O O . TYR A 1 87 ? 0.962 -0.509 -8.158 1.00 96.31 87 TYR A O 1
ATOM 695 N N . PHE A 1 88 ? 1.083 -2.689 -7.628 1.00 96.06 88 PHE A N 1
ATOM 696 C CA . PHE A 1 88 ? 2.166 -2.972 -8.563 1.00 96.06 88 PHE A CA 1
ATOM 697 C C . PHE A 1 88 ? 1.731 -2.852 -10.020 1.00 96.06 88 PHE A C 1
ATOM 699 O O . PHE A 1 88 ? 2.528 -2.399 -10.832 1.00 96.06 88 PHE A O 1
ATOM 706 N N . SER A 1 89 ? 0.473 -3.152 -10.351 1.00 95.75 89 SER A N 1
ATOM 707 C CA . SER A 1 89 ? -0.094 -2.870 -11.677 1.00 95.75 89 SER A CA 1
ATOM 708 C C . SER A 1 89 ? -0.014 -1.381 -12.044 1.00 95.75 89 SER A C 1
ATOM 710 O O . SER A 1 89 ? 0.432 -1.033 -13.139 1.00 95.75 89 SER A O 1
ATOM 712 N N . VAL A 1 90 ? -0.390 -0.489 -11.119 1.00 94.94 90 VAL A N 1
ATOM 713 C CA . VAL A 1 90 ? -0.289 0.967 -11.322 1.00 94.94 90 VAL A CA 1
ATOM 714 C C . VAL A 1 90 ? 1.174 1.382 -11.471 1.00 94.94 90 VAL A C 1
ATOM 716 O O . VAL A 1 90 ? 1.516 2.077 -12.427 1.00 94.94 90 VAL A O 1
ATOM 719 N N . ILE A 1 91 ? 2.054 0.905 -10.587 1.00 93.81 91 ILE A N 1
ATOM 720 C CA . ILE A 1 91 ? 3.488 1.212 -10.655 1.00 93.81 91 ILE A CA 1
ATOM 721 C C . ILE A 1 91 ? 4.090 0.738 -11.981 1.00 93.81 91 ILE A C 1
ATOM 723 O O . ILE A 1 91 ? 4.752 1.516 -12.663 1.00 93.81 91 ILE A O 1
ATOM 727 N N . ALA A 1 92 ? 3.823 -0.500 -12.392 1.00 94.44 92 ALA A N 1
ATOM 728 C CA . ALA A 1 92 ? 4.320 -1.059 -13.641 1.00 94.44 92 ALA A CA 1
ATOM 729 C C . ALA A 1 92 ? 3.852 -0.249 -14.855 1.00 94.44 92 ALA A C 1
ATOM 731 O O . ALA A 1 92 ? 4.662 0.056 -15.728 1.00 94.44 92 ALA A O 1
ATOM 732 N N . SER A 1 93 ? 2.585 0.185 -14.888 1.00 92.31 93 SER A N 1
ATOM 733 C CA . SER A 1 93 ? 2.048 0.959 -16.018 1.00 92.31 93 SER A CA 1
ATOM 734 C C . SER A 1 93 ? 2.825 2.252 -16.302 1.00 92.31 93 SER A C 1
ATOM 736 O O . SER A 1 93 ? 2.892 2.685 -17.449 1.00 92.31 93 SER A O 1
ATOM 738 N N . SER A 1 94 ? 3.488 2.824 -15.293 1.00 89.00 94 SER A N 1
ATOM 739 C CA . SER A 1 94 ? 4.336 4.011 -15.449 1.00 89.00 94 SER A CA 1
ATOM 740 C C . SER A 1 94 ? 5.638 3.768 -16.220 1.00 89.00 94 SER A C 1
ATOM 742 O O . SER A 1 94 ? 6.193 4.708 -16.784 1.00 89.00 94 SER A O 1
ATOM 744 N N . PHE A 1 95 ? 6.108 2.518 -16.275 1.00 87.50 95 PHE A N 1
ATOM 745 C CA . PHE A 1 95 ? 7.365 2.133 -16.927 1.00 87.50 95 PHE A CA 1
ATOM 746 C C . PHE A 1 95 ? 7.159 1.494 -18.300 1.00 87.50 95 PHE A C 1
ATOM 748 O O . PHE A 1 95 ? 8.059 1.531 -19.138 1.00 87.50 95 PHE A O 1
ATOM 755 N N . LEU A 1 96 ? 5.987 0.900 -18.535 1.00 84.06 96 LEU A N 1
ATOM 756 C CA . LEU A 1 96 ? 5.709 0.140 -19.756 1.00 84.06 96 LEU A CA 1
ATOM 757 C C . LEU A 1 96 ? 5.316 1.021 -20.946 1.00 84.06 96 LEU A C 1
ATOM 759 O O . LEU A 1 96 ? 5.462 0.595 -22.093 1.00 84.06 96 LEU A O 1
ATOM 763 N N . VAL A 1 97 ? 4.825 2.239 -20.694 1.00 76.00 97 VAL A N 1
ATOM 764 C CA . VAL A 1 97 ? 4.381 3.157 -21.749 1.00 76.00 97 VAL A CA 1
ATOM 765 C C . VAL A 1 97 ? 5.587 3.773 -22.457 1.00 76.00 97 VAL A C 1
ATOM 767 O O . VAL A 1 97 ? 6.350 4.549 -21.884 1.00 76.00 97 VAL A O 1
ATOM 770 N N . TYR A 1 98 ? 5.727 3.456 -23.742 1.00 59.19 98 TYR A N 1
ATOM 771 C CA . TYR A 1 98 ? 6.644 4.141 -24.643 1.00 59.19 98 TYR A CA 1
ATOM 772 C C . TYR A 1 98 ? 6.048 5.493 -25.068 1.00 59.19 98 TYR A C 1
ATOM 774 O O . TYR A 1 98 ? 4.944 5.537 -25.609 1.00 59.19 98 TYR A O 1
ATOM 782 N N . TYR A 1 99 ? 6.781 6.592 -24.861 1.00 59.25 99 TYR A N 1
ATOM 783 C CA . TYR A 1 99 ? 6.452 7.903 -25.433 1.00 59.25 99 TYR A CA 1
ATOM 784 C C . TYR A 1 99 ? 7.301 8.144 -26.697 1.00 59.25 99 TYR A C 1
ATOM 786 O O . TYR A 1 99 ? 8.461 8.535 -26.571 1.00 59.25 99 TYR A O 1
ATOM 794 N N . PRO A 1 100 ? 6.760 7.950 -27.917 1.00 54.50 100 PRO A N 1
ATOM 795 C CA . PRO A 1 100 ? 7.518 8.098 -29.168 1.00 54.50 100 PRO A CA 1
ATOM 796 C C . PRO A 1 100 ? 7.996 9.522 -29.503 1.00 54.50 100 PRO A C 1
ATOM 798 O O . PRO A 1 100 ? 8.723 9.694 -30.477 1.00 54.50 100 PRO A O 1
ATOM 801 N N . TYR A 1 101 ? 7.611 10.555 -28.749 1.00 48.16 101 TYR A N 1
ATOM 802 C CA . TYR A 1 101 ? 7.777 11.949 -29.177 1.00 48.16 101 TYR A CA 1
ATOM 803 C C . TYR A 1 101 ? 8.575 12.804 -28.188 1.00 48.16 101 TYR A C 1
ATOM 805 O O . TYR A 1 101 ? 8.031 13.715 -27.578 1.00 48.16 101 TYR A O 1
ATOM 813 N N . TYR A 1 102 ? 9.881 12.546 -28.073 1.00 51.41 102 TYR A N 1
ATOM 814 C CA . TYR A 1 102 ? 10.851 13.529 -27.553 1.00 51.41 102 TYR A CA 1
ATOM 815 C C . TYR A 1 102 ? 12.181 13.559 -28.330 1.00 51.41 102 TYR A C 1
ATOM 817 O O . TYR A 1 102 ? 13.183 14.061 -27.832 1.00 51.41 102 TYR A O 1
ATOM 825 N N . SER A 1 103 ? 12.208 13.090 -29.581 1.00 48.72 103 SER A N 1
ATOM 826 C CA . SER A 1 103 ? 13.356 13.273 -30.482 1.00 48.72 103 SER A CA 1
ATOM 827 C C . SER A 1 103 ? 13.007 14.213 -31.639 1.00 48.72 103 SER A C 1
ATOM 829 O O . SER A 1 103 ? 12.990 13.802 -32.794 1.00 48.72 103 SER A O 1
ATOM 831 N N . LEU A 1 104 ? 12.683 15.471 -31.342 1.00 49.50 104 LEU A N 1
ATOM 832 C CA . LEU A 1 104 ? 12.556 16.530 -32.353 1.00 49.50 104 LEU A CA 1
ATOM 833 C C . LEU A 1 104 ? 13.017 17.868 -31.765 1.00 49.50 104 LEU A C 1
ATOM 835 O O . LEU A 1 104 ? 12.269 18.834 -31.674 1.00 49.50 104 LEU A O 1
ATOM 839 N N . SER A 1 105 ? 14.273 17.906 -31.326 1.00 52.56 105 SER A N 1
ATOM 840 C CA . SER A 1 105 ? 14.983 19.162 -31.062 1.00 52.56 105 SER A CA 1
ATOM 841 C C . SER A 1 105 ? 16.499 18.964 -31.036 1.00 52.56 105 SER A C 1
ATOM 843 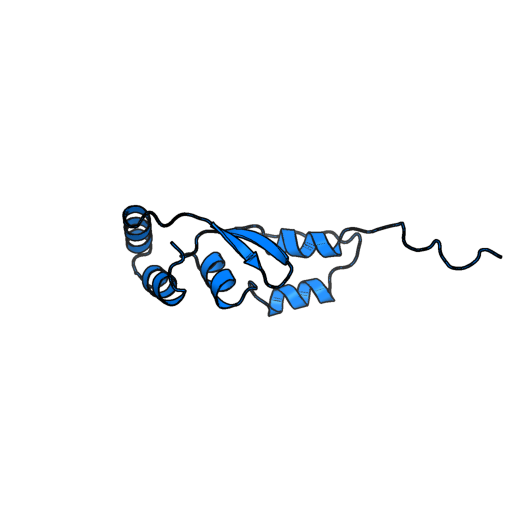O O . SER A 1 105 ? 17.178 19.433 -30.137 1.00 52.56 105 SER A O 1
ATOM 845 N N . TYR A 1 106 ? 17.046 18.286 -32.044 1.00 50.41 106 TYR A N 1
ATOM 846 C CA . TYR A 1 106 ? 18.417 18.516 -32.509 1.00 50.41 106 TYR A CA 1
ATOM 847 C C . TYR A 1 106 ? 18.419 18.290 -34.023 1.00 50.41 106 TYR A C 1
ATOM 849 O O . TYR A 1 106 ? 17.954 17.251 -34.478 1.00 50.41 106 TYR A O 1
ATOM 857 N N . PHE A 1 107 ? 18.930 19.274 -34.762 1.00 50.69 107 PHE A N 1
ATOM 858 C CA . PHE A 1 107 ? 18.891 19.469 -36.221 1.00 50.69 107 PHE A CA 1
ATOM 859 C C . PHE A 1 107 ? 17.704 20.272 -36.758 1.00 50.69 107 PHE A C 1
ATOM 861 O O . PHE A 1 107 ? 16.728 19.749 -37.286 1.00 50.69 107 PHE A O 1
ATOM 868 N N . GLY A 1 108 ? 17.873 21.590 -36.679 1.00 47.16 108 GLY A N 1
ATOM 869 C CA . GLY A 1 108 ? 17.099 22.578 -37.412 1.00 47.16 108 GLY A CA 1
ATOM 870 C C . GLY A 1 108 ? 17.875 23.890 -37.501 1.00 47.16 108 GLY A C 1
ATOM 871 O O . GLY A 1 108 ? 17.582 24.791 -36.729 1.00 47.16 108 GLY A O 1
ATOM 872 N N . VAL A 1 109 ? 18.806 23.923 -38.468 1.00 44.31 109 VAL A N 1
ATOM 873 C CA . VAL A 1 109 ? 19.500 25.077 -39.095 1.00 44.31 109 VAL A CA 1
ATOM 874 C C . VAL A 1 109 ? 20.489 25.877 -38.245 1.00 44.31 109 VAL A C 1
ATOM 876 O O . VAL A 1 109 ? 20.077 26.549 -37.280 1.00 44.31 109 VAL A O 1
#

Foldseek 3Di:
DDDDLVVLVVLLPDPPVVVSVVVCVVVVQAFDWQAAPVGDTFRGRCNDPVNSCCVPPSADPVVVLVVLVVPDAAQDDDDDVVCPSCRVVVSNVVHHDDDPPDPDPDDDD

InterPro domains:
  IPR029063 S-adenosyl-L-methionine-dependent methyltransferase superfamily [SSF53335] (30-94)

Radius of gyration: 18.82 Å; chains: 1; bounding box: 39×37×56 Å

Secondary structure (DSSP, 8-state):
----HHHHHHHHT-SSHHHHHHHHHHTT---EEEE-TTS-EEEE-TTSHHHHHHHHHSSSSHHHHHHHHHH--TT-----TT-TTTHHHHHHHHHH--------SS---

Organism: NCBI:txid2666332

pLDDT: mean 88.25, std 14.62, range [44.31, 97.25]

Sequence (109 aa):
MTHSTEYYKTLLSIRPAQLGSFIKNVLQIRRQNIVTSIGYTFFADPVSVFGYTLLSEGIYESSMTRLLQTLLRPNDSFLDVGGNEGYFSVIASSFLVYYPYYSLSYFGV